Protein AF-V5IA80-F1 (afdb_monomer)

Sequence (152 aa):
ASVLEADLSTFRAKILRILTDCAIRMPEKCTIYTTLVGLLNAKNFNFGGDFVEYMVKTFKESLKNCKWDAARYALRFLADLVNCHVISATSLLQLLDNMIDTANEDNVPQVRRDWYVFAILSTLPWVGRELYEKKEKALEHLLVQIEVFLNK

pLDDT: mean 96.25, std 3.8, range [75.25, 98.69]

Solvent-accessible surface area (backbone atoms only — not comparable to full-atom values): 8168 Å² total; per-residue (Å²): 96,70,68,61,57,70,42,42,86,81,40,42,73,60,51,47,52,50,56,49,48,43,39,47,77,39,57,94,48,39,70,63,53,32,47,47,48,24,54,39,22,78,74,35,56,69,56,38,53,54,43,51,52,51,44,53,50,52,26,54,52,20,55,77,68,69,34,59,67,48,23,43,31,35,50,36,46,57,37,37,20,33,82,36,71,71,40,55,61,68,62,52,50,56,52,48,51,56,38,51,53,61,37,63,52,81,98,60,63,64,72,61,26,53,47,38,52,49,45,53,60,69,25,38,91,70,28,40,67,63,36,41,79,76,39,40,73,62,50,52,52,53,49,51,56,50,51,58,57,75,76,107

Radius of gyration: 16.04 Å; Cα contacts (8 Å, |Δi|>4): 141; chains: 1; bounding box: 38×23×48 Å

Structure (mmCIF, N/CA/C/O backbone):
data_AF-V5IA80-F1
#
_entry.id   AF-V5IA80-F1
#
loop_
_atom_site.group_PDB
_atom_site.id
_atom_site.type_symbol
_atom_site.label_atom_id
_atom_site.label_alt_id
_atom_site.label_comp_id
_atom_site.label_asym_id
_atom_site.label_entity_id
_atom_site.label_seq_id
_atom_site.pdbx_PDB_ins_code
_atom_site.Cartn_x
_atom_site.Cartn_y
_atom_site.Cartn_z
_atom_site.occupancy
_atom_site.B_iso_or_equiv
_atom_site.auth_seq_id
_atom_site.auth_comp_id
_atom_site.auth_asym_id
_atom_site.auth_atom_id
_atom_site.pdbx_PDB_model_num
ATOM 1 N N . ALA A 1 1 ? 12.975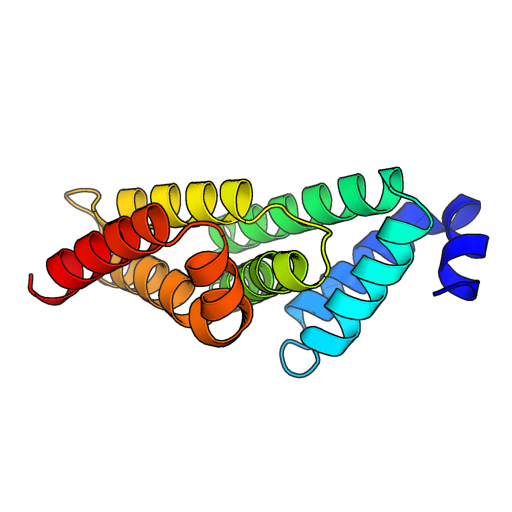 -7.990 -16.695 1.00 75.25 1 ALA A N 1
ATOM 2 C CA . ALA A 1 1 ? 13.273 -6.579 -16.364 1.00 75.25 1 ALA A CA 1
ATOM 3 C C . ALA A 1 1 ? 13.913 -5.830 -17.537 1.00 75.25 1 ALA A C 1
ATOM 5 O O . ALA A 1 1 ? 13.332 -4.845 -17.959 1.00 75.25 1 ALA A O 1
ATOM 6 N N . SER A 1 2 ? 15.031 -6.299 -18.111 1.00 81.56 2 SER A N 1
ATOM 7 C CA . SER A 1 2 ? 15.792 -5.549 -19.136 1.00 81.56 2 SER A CA 1
ATOM 8 C C . SER A 1 2 ? 15.007 -5.170 -20.402 1.00 81.56 2 SER A C 1
ATOM 10 O O . SER A 1 2 ? 15.229 -4.101 -20.950 1.00 81.56 2 SER A O 1
ATOM 12 N N . VAL A 1 3 ? 14.054 -6.002 -20.842 1.00 88.06 3 VAL A N 1
ATOM 13 C CA . VAL A 1 3 ? 13.170 -5.660 -21.977 1.00 88.06 3 VAL A CA 1
ATOM 14 C C . VAL A 1 3 ? 12.289 -4.452 -21.642 1.00 88.06 3 VAL A C 1
ATOM 16 O O . VAL A 1 3 ? 12.258 -3.484 -22.387 1.00 88.06 3 VAL A O 1
ATOM 19 N N . LEU A 1 4 ? 11.634 -4.473 -20.475 1.00 83.00 4 LEU A N 1
ATOM 20 C CA . LEU A 1 4 ? 10.785 -3.362 -20.037 1.00 83.00 4 LEU A CA 1
ATOM 21 C C . LEU A 1 4 ? 11.590 -2.080 -19.823 1.00 83.00 4 LEU A C 1
ATOM 23 O O . LEU A 1 4 ? 11.093 -1.012 -20.143 1.00 83.00 4 LEU A O 1
ATOM 27 N N . GLU A 1 5 ? 12.817 -2.188 -19.307 1.00 85.06 5 GLU A N 1
ATOM 28 C CA . GLU A 1 5 ? 13.734 -1.058 -19.135 1.00 85.06 5 GLU A CA 1
ATOM 29 C C . GLU A 1 5 ? 14.047 -0.358 -20.465 1.00 85.06 5 GLU A C 1
ATOM 31 O O . GLU A 1 5 ? 13.941 0.865 -20.537 1.00 85.06 5 GLU A O 1
ATOM 36 N N . ALA A 1 6 ? 14.378 -1.117 -21.517 1.00 87.00 6 ALA A N 1
ATOM 37 C CA . ALA A 1 6 ? 14.641 -0.562 -22.847 1.00 87.00 6 ALA A CA 1
ATOM 38 C C . ALA A 1 6 ? 13.419 0.200 -23.400 1.00 87.00 6 ALA A C 1
ATOM 40 O O . ALA A 1 6 ? 13.551 1.284 -23.974 1.00 87.00 6 ALA A O 1
ATOM 41 N N . ASP A 1 7 ? 12.225 -0.326 -23.128 1.00 89.31 7 ASP A N 1
ATOM 42 C CA . ASP A 1 7 ? 10.949 0.240 -23.558 1.00 89.31 7 ASP A CA 1
ATOM 43 C C . ASP A 1 7 ? 10.458 1.413 -22.688 1.00 89.31 7 ASP A C 1
ATOM 45 O O . ASP A 1 7 ? 9.530 2.122 -23.091 1.00 89.31 7 ASP A O 1
ATOM 49 N N . LEU A 1 8 ? 11.064 1.677 -21.518 1.00 86.69 8 LEU A N 1
ATOM 50 C CA . LEU A 1 8 ? 10.633 2.761 -20.620 1.00 86.69 8 LEU A CA 1
ATOM 51 C C . LEU A 1 8 ? 10.700 4.136 -21.286 1.00 86.69 8 LEU A C 1
ATOM 53 O O . LEU A 1 8 ? 9.879 4.991 -20.972 1.00 86.69 8 LEU A O 1
ATOM 57 N N . SER A 1 9 ? 11.648 4.354 -22.198 1.00 84.38 9 SER A N 1
ATOM 58 C CA . SER A 1 9 ? 11.803 5.626 -22.918 1.00 84.38 9 SER A CA 1
ATOM 59 C C . SER A 1 9 ? 10.568 5.991 -23.751 1.00 84.38 9 SER A C 1
ATOM 61 O O . SER A 1 9 ? 10.231 7.164 -23.879 1.00 84.38 9 SER A O 1
ATOM 63 N N . THR A 1 10 ? 9.868 4.981 -24.277 1.00 90.56 10 THR A N 1
ATOM 64 C CA . THR A 1 10 ? 8.781 5.151 -25.253 1.00 90.56 10 THR A CA 1
ATOM 65 C C . THR A 1 10 ? 7.416 4.788 -24.665 1.00 90.56 10 THR A C 1
ATOM 67 O O . THR A 1 10 ? 6.409 5.424 -24.966 1.00 90.56 10 THR A O 1
ATOM 70 N N . PHE A 1 11 ? 7.360 3.786 -23.783 1.00 92.44 11 PHE A N 1
ATOM 71 C CA . PHE A 1 11 ? 6.114 3.185 -23.301 1.00 92.44 11 PHE A CA 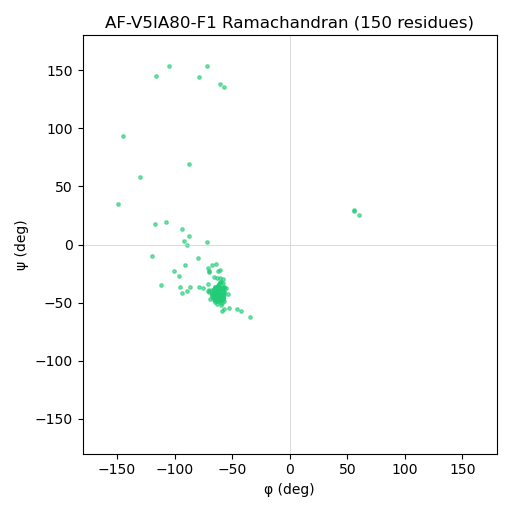1
ATOM 72 C C . PHE A 1 11 ? 5.884 3.345 -21.794 1.00 92.44 11 PHE A C 1
ATOM 74 O O . PHE A 1 11 ? 5.027 2.653 -21.238 1.00 92.44 11 PHE A O 1
ATOM 81 N N . ARG A 1 12 ? 6.585 4.278 -21.129 1.00 90.81 12 ARG A N 1
ATOM 82 C CA . ARG A 1 12 ? 6.535 4.499 -19.667 1.00 90.81 12 ARG A CA 1
ATOM 83 C C . ARG A 1 12 ? 5.125 4.432 -19.082 1.00 90.81 12 ARG A C 1
ATOM 85 O O . ARG A 1 12 ? 4.851 3.598 -18.226 1.00 90.81 12 ARG A O 1
ATOM 92 N N . ALA A 1 13 ? 4.212 5.266 -19.582 1.00 92.31 13 ALA A N 1
ATOM 93 C CA . ALA A 1 13 ? 2.846 5.363 -19.064 1.00 92.31 13 ALA A CA 1
ATOM 94 C C . ALA A 1 13 ? 2.055 4.054 -19.225 1.00 92.31 13 ALA A C 1
ATOM 96 O O . ALA A 1 13 ? 1.271 3.676 -18.355 1.00 92.31 13 ALA A O 1
ATOM 97 N N . LYS A 1 14 ? 2.277 3.332 -20.330 1.00 94.62 14 LYS A N 1
ATOM 98 C CA . LYS A 1 14 ? 1.629 2.043 -20.586 1.00 94.62 14 LYS A CA 1
ATOM 99 C C . LYS A 1 14 ? 2.170 0.965 -19.649 1.00 94.62 14 LYS A C 1
ATOM 101 O O . LYS A 1 14 ? 1.377 0.187 -19.128 1.00 94.62 14 LYS A O 1
ATOM 106 N N . ILE A 1 15 ? 3.481 0.947 -19.407 1.00 94.56 15 ILE A N 1
ATOM 107 C CA . ILE A 1 15 ? 4.131 0.010 -18.481 1.00 94.56 15 ILE A CA 1
ATOM 108 C C . ILE A 1 15 ? 3.657 0.261 -17.045 1.00 94.56 15 ILE A C 1
ATOM 110 O O . ILE A 1 15 ? 3.248 -0.692 -16.386 1.00 94.56 15 ILE A O 1
ATOM 114 N N . LEU A 1 16 ? 3.629 1.524 -16.598 1.00 94.50 16 LEU A N 1
ATOM 115 C CA . LEU A 1 16 ? 3.082 1.913 -15.290 1.00 94.50 16 LEU A CA 1
ATOM 116 C C . LEU A 1 16 ? 1.659 1.374 -15.115 1.00 94.50 16 LEU A C 1
ATOM 118 O O . LEU A 1 16 ? 1.398 0.609 -14.190 1.00 94.50 16 LEU A O 1
ATOM 122 N N . ARG A 1 17 ? 0.768 1.685 -16.065 1.00 94.94 17 ARG A N 1
ATOM 123 C CA . ARG A 1 17 ? -0.627 1.234 -16.023 1.00 94.94 17 ARG A CA 1
ATOM 124 C C . ARG A 1 17 ? -0.750 -0.289 -15.968 1.00 94.94 17 ARG A C 1
ATOM 126 O O . ARG A 1 17 ? -1.517 -0.792 -15.159 1.00 94.94 17 ARG A O 1
ATOM 133 N N . ILE A 1 18 ? -0.011 -1.018 -16.809 1.00 96.38 18 ILE A N 1
ATOM 134 C CA . ILE A 1 18 ? -0.084 -2.487 -16.865 1.00 96.38 18 ILE A CA 1
ATOM 135 C C . ILE A 1 18 ? 0.387 -3.109 -15.550 1.00 96.38 18 ILE A C 1
ATOM 137 O O . ILE A 1 18 ? -0.288 -3.990 -15.027 1.00 96.38 18 ILE A O 1
ATOM 141 N N . LEU A 1 19 ? 1.518 -2.660 -15.001 1.00 96.25 19 LEU A N 1
ATOM 142 C CA . LEU A 1 19 ? 2.033 -3.205 -13.744 1.00 96.25 19 LEU A CA 1
ATOM 143 C C . LEU A 1 19 ? 1.093 -2.905 -12.572 1.00 96.25 19 LEU A C 1
ATOM 145 O O . LEU A 1 19 ? 0.890 -3.765 -11.716 1.00 96.25 19 LEU A O 1
ATOM 149 N N . THR A 1 20 ? 0.466 -1.729 -12.559 1.00 95.50 20 THR A N 1
ATOM 150 C CA . THR A 1 20 ? -0.570 -1.413 -11.573 1.00 95.50 20 THR A CA 1
ATOM 151 C C . THR A 1 20 ? -1.824 -2.262 -11.770 1.00 95.50 20 THR A C 1
ATOM 153 O O . THR A 1 20 ? -2.333 -2.812 -10.800 1.00 95.50 20 THR A O 1
ATOM 156 N N . ASP A 1 21 ? -2.290 -2.467 -13.004 1.00 96.06 21 ASP A N 1
ATOM 157 C CA . ASP A 1 21 ? -3.395 -3.389 -13.292 1.00 96.06 21 ASP A CA 1
ATOM 158 C C . ASP A 1 21 ? -3.073 -4.815 -12.800 1.00 96.06 21 ASP A C 1
ATOM 160 O O . ASP A 1 21 ? -3.935 -5.464 -12.208 1.00 96.06 21 ASP A O 1
ATOM 164 N N . CYS A 1 22 ? -1.837 -5.294 -12.980 1.00 96.56 22 CYS A N 1
ATOM 165 C CA . CYS A 1 22 ? -1.386 -6.590 -12.468 1.00 96.56 22 CYS A CA 1
ATOM 166 C C . CYS A 1 22 ? -1.450 -6.668 -10.936 1.00 96.56 22 CYS A C 1
ATOM 168 O O . CYS A 1 22 ? -1.953 -7.658 -10.407 1.00 96.56 22 CYS A O 1
ATOM 170 N N . ALA A 1 23 ? -1.006 -5.624 -10.231 1.00 95.00 23 ALA A N 1
ATOM 171 C CA . ALA A 1 23 ? -1.064 -5.561 -8.769 1.00 95.00 23 ALA A CA 1
ATOM 172 C C . ALA A 1 23 ? -2.493 -5.710 -8.221 1.00 95.00 23 ALA A C 1
ATOM 174 O O . ALA A 1 23 ? -2.701 -6.341 -7.186 1.00 95.00 23 ALA A O 1
ATOM 175 N N . ILE A 1 24 ? -3.477 -5.139 -8.922 1.00 96.56 24 ILE A N 1
ATOM 176 C CA . ILE A 1 24 ? -4.876 -5.119 -8.479 1.00 96.56 24 ILE A CA 1
ATOM 177 C C . ILE A 1 24 ? -5.655 -6.348 -8.953 1.00 96.56 24 ILE A C 1
ATOM 179 O O . ILE A 1 24 ? -6.489 -6.868 -8.216 1.00 96.56 24 ILE A O 1
ATOM 183 N N . ARG A 1 25 ? -5.426 -6.806 -10.188 1.00 96.69 25 ARG A N 1
ATOM 184 C CA . ARG A 1 25 ? -6.224 -7.873 -10.817 1.00 96.69 25 ARG A CA 1
ATOM 185 C C . ARG A 1 25 ? -5.671 -9.276 -10.587 1.00 96.69 25 ARG A C 1
ATOM 187 O O . ARG A 1 25 ? -6.407 -10.229 -10.814 1.00 96.69 25 ARG A O 1
ATOM 194 N N . MET A 1 26 ? -4.404 -9.404 -10.189 1.00 96.94 26 MET A N 1
ATOM 195 C CA . MET A 1 26 ? -3.734 -10.690 -9.949 1.00 96.94 26 MET A CA 1
ATOM 196 C C . MET A 1 26 ? -3.031 -10.711 -8.579 1.00 96.94 26 MET A C 1
ATOM 198 O O . MET A 1 26 ? -1.808 -10.891 -8.508 1.00 96.94 26 MET A O 1
ATOM 202 N N . PRO A 1 27 ? -3.763 -10.497 -7.467 1.00 94.56 27 PRO A N 1
ATOM 203 C CA . PRO A 1 27 ? -3.176 -10.444 -6.127 1.00 94.56 27 PRO A CA 1
ATOM 204 C C . PRO A 1 27 ? -2.502 -11.760 -5.702 1.00 94.56 27 PRO A C 1
ATOM 206 O O . PRO A 1 27 ? -1.615 -11.745 -4.850 1.00 94.56 27 PRO A O 1
ATOM 209 N N . GLU A 1 28 ? -2.872 -12.893 -6.298 1.00 95.44 28 GLU A N 1
ATOM 210 C CA . GLU A 1 28 ? -2.235 -14.200 -6.101 1.00 95.44 28 GLU A CA 1
ATOM 211 C C . GLU A 1 28 ? -0.803 -14.269 -6.655 1.00 95.44 28 GLU A C 1
ATOM 213 O O . GLU A 1 28 ? -0.021 -15.126 -6.254 1.00 95.44 28 GLU A O 1
ATOM 218 N N . LYS A 1 29 ? -0.434 -13.334 -7.538 1.00 96.88 29 LYS A N 1
ATOM 219 C CA . LYS A 1 29 ? 0.912 -13.190 -8.112 1.00 96.88 29 LYS A CA 1
ATOM 220 C C . LYS A 1 29 ? 1.667 -11.982 -7.553 1.00 96.88 29 LYS A C 1
ATOM 222 O O . LYS A 1 29 ? 2.620 -11.525 -8.181 1.00 96.88 29 LYS A O 1
ATOM 227 N N . CYS A 1 30 ? 1.253 -11.459 -6.394 1.00 95.69 30 CYS A N 1
ATOM 228 C CA . CYS A 1 30 ? 1.797 -10.233 -5.796 1.00 95.69 30 CYS A CA 1
ATOM 229 C C . CYS A 1 30 ? 3.333 -10.189 -5.818 1.00 95.69 30 CYS A C 1
ATOM 231 O O . CYS A 1 30 ? 3.903 -9.286 -6.426 1.00 95.6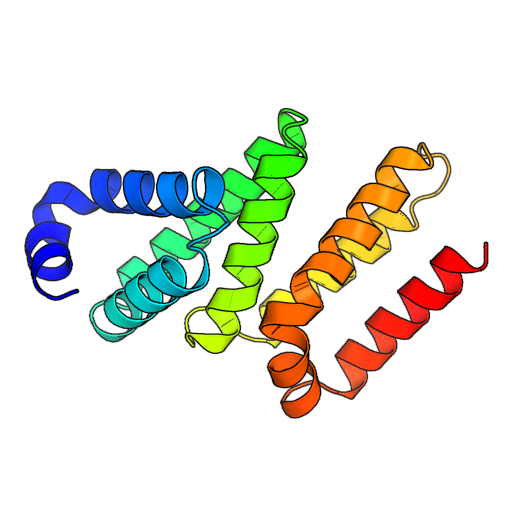9 30 CYS A O 1
ATOM 233 N N . THR A 1 31 ? 3.989 -11.207 -5.255 1.00 97.62 31 THR A N 1
ATOM 234 C CA . THR A 1 31 ? 5.452 -11.250 -5.095 1.00 97.62 31 THR A CA 1
ATOM 235 C C . THR A 1 31 ? 6.212 -11.305 -6.423 1.00 97.62 31 THR A C 1
ATOM 237 O O . THR A 1 31 ? 7.333 -10.809 -6.524 1.00 97.62 31 THR A O 1
ATOM 240 N N . ILE A 1 32 ? 5.604 -11.860 -7.479 1.00 98.19 32 ILE A N 1
ATOM 241 C CA . ILE A 1 32 ? 6.189 -11.875 -8.830 1.00 98.19 32 ILE A CA 1
ATOM 242 C C . ILE A 1 32 ? 6.297 -10.441 -9.354 1.00 98.19 32 ILE A C 1
ATOM 244 O O . ILE A 1 32 ? 7.329 -10.028 -9.889 1.00 98.19 32 ILE A O 1
ATOM 248 N N . TYR A 1 33 ? 5.219 -9.675 -9.200 1.00 98.06 33 TYR A N 1
ATOM 249 C CA . TYR A 1 33 ? 5.127 -8.325 -9.733 1.00 98.06 33 TYR A CA 1
ATOM 250 C C . TYR A 1 33 ? 5.870 -7.299 -8.873 1.00 98.06 33 TYR A C 1
ATOM 252 O O . TYR A 1 33 ? 6.507 -6.411 -9.439 1.00 98.06 33 TYR A O 1
ATOM 260 N N . THR A 1 34 ? 5.871 -7.424 -7.545 1.00 98.25 34 THR A N 1
ATOM 261 C CA . THR A 1 34 ? 6.689 -6.566 -6.668 1.00 98.25 34 THR A CA 1
ATOM 262 C C . THR A 1 34 ? 8.178 -6.785 -6.913 1.00 98.25 34 THR A C 1
ATOM 264 O O . THR A 1 34 ? 8.905 -5.807 -7.073 1.00 98.25 34 THR A O 1
ATOM 267 N N . THR A 1 35 ? 8.624 -8.035 -7.088 1.00 98.31 35 THR A N 1
ATOM 268 C CA . THR A 1 35 ? 10.014 -8.345 -7.471 1.00 98.31 35 THR A CA 1
ATOM 269 C C . THR A 1 35 ? 10.373 -7.707 -8.813 1.00 98.31 35 THR A C 1
ATOM 271 O O . THR A 1 35 ? 11.436 -7.102 -8.955 1.00 98.31 35 THR A O 1
ATOM 274 N N . LEU A 1 36 ? 9.485 -7.789 -9.812 1.00 97.69 36 LEU A N 1
ATOM 275 C CA . LEU A 1 36 ? 9.705 -7.143 -11.108 1.00 97.69 36 LEU A CA 1
ATOM 276 C C . LEU A 1 36 ? 9.848 -5.620 -10.972 1.00 97.69 36 LEU A C 1
ATOM 278 O O . LEU A 1 36 ? 10.745 -5.042 -11.588 1.00 97.69 36 LEU A O 1
ATOM 282 N N . VAL A 1 37 ? 8.999 -4.982 -10.163 1.00 97.81 37 VAL A N 1
ATOM 283 C CA . VAL A 1 37 ? 9.093 -3.546 -9.862 1.00 97.81 37 VAL A CA 1
ATOM 284 C C . VAL A 1 37 ? 10.392 -3.230 -9.116 1.00 97.81 37 VAL A C 1
ATOM 286 O O . VAL A 1 37 ? 11.052 -2.262 -9.475 1.00 97.81 37 VAL A O 1
ATOM 289 N N . GLY A 1 38 ? 10.819 -4.063 -8.164 1.00 98.06 38 GLY A N 1
ATOM 290 C CA . GLY A 1 38 ? 12.106 -3.933 -7.471 1.00 98.06 38 GLY A CA 1
ATOM 291 C C . GLY A 1 38 ? 13.299 -3.951 -8.424 1.00 98.06 38 GLY A C 1
ATOM 292 O O . GLY A 1 38 ? 14.154 -3.067 -8.378 1.00 98.06 38 GLY A O 1
ATOM 293 N N . LEU A 1 39 ? 13.316 -4.895 -9.369 1.00 97.62 39 LEU A N 1
ATOM 294 C CA . LEU A 1 39 ? 14.348 -4.965 -10.407 1.00 97.62 39 LEU A CA 1
ATOM 295 C C . LEU A 1 39 ? 14.325 -3.745 -11.340 1.00 97.62 39 LEU A C 1
ATOM 297 O O . LEU A 1 39 ? 15.383 -3.286 -11.770 1.00 97.62 39 LEU A O 1
ATOM 301 N N . LEU A 1 40 ? 13.140 -3.223 -11.673 1.00 96.12 40 LEU A N 1
ATOM 302 C CA . LEU A 1 40 ? 13.007 -2.006 -12.479 1.00 96.12 40 LEU A CA 1
ATOM 303 C C . LEU A 1 40 ? 13.450 -0.760 -11.710 1.00 96.12 40 LEU A C 1
ATOM 305 O O . LEU A 1 40 ? 14.129 0.080 -12.287 1.00 96.12 40 LEU A O 1
ATOM 309 N N . ASN A 1 41 ? 13.133 -0.665 -10.419 1.00 96.56 41 ASN A N 1
ATOM 310 C CA . ASN A 1 41 ? 13.581 0.410 -9.539 1.00 96.56 41 ASN A CA 1
ATOM 311 C C . ASN A 1 41 ? 15.112 0.438 -9.418 1.00 96.56 41 ASN A C 1
ATOM 313 O O . ASN A 1 41 ? 15.720 1.493 -9.568 1.00 96.56 41 ASN A O 1
ATOM 317 N N . ALA A 1 42 ? 15.745 -0.727 -9.236 1.00 95.69 42 ALA A N 1
ATOM 318 C CA . ALA A 1 42 ? 17.204 -0.843 -9.169 1.00 95.69 42 ALA A CA 1
ATOM 319 C C . ALA A 1 42 ? 17.905 -0.379 -10.461 1.00 95.69 42 ALA A C 1
ATOM 321 O O . ALA A 1 42 ? 19.036 0.097 -10.421 1.00 95.69 42 ALA A O 1
ATOM 322 N N . LYS A 1 43 ? 17.229 -0.511 -11.608 1.00 94.00 43 LYS A N 1
ATOM 323 C CA . LYS A 1 43 ? 17.711 -0.068 -12.924 1.00 94.00 43 LYS A CA 1
ATOM 324 C C . LYS A 1 43 ? 17.385 1.397 -13.220 1.00 94.00 43 LYS A C 1
ATOM 326 O O . LYS A 1 43 ? 18.174 2.099 -13.843 1.00 94.00 43 LYS A O 1
ATOM 331 N N . ASN A 1 44 ? 16.220 1.864 -12.783 1.00 93.50 44 ASN A N 1
ATOM 332 C CA . ASN A 1 44 ? 15.724 3.211 -13.017 1.00 93.50 44 ASN A CA 1
ATOM 333 C C . ASN A 1 44 ? 14.932 3.696 -11.794 1.00 93.50 44 ASN A C 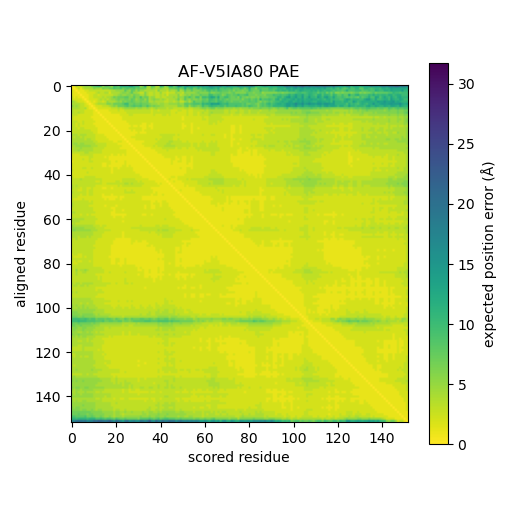1
ATOM 335 O O . ASN A 1 44 ? 13.725 3.478 -11.682 1.00 93.50 44 ASN A O 1
ATOM 339 N N . PHE A 1 45 ? 15.619 4.400 -10.896 1.00 94.00 45 PHE A N 1
ATOM 340 C CA . PHE A 1 45 ? 15.030 4.892 -9.649 1.00 94.00 45 PHE A CA 1
ATOM 341 C C . PHE A 1 45 ? 13.842 5.841 -9.886 1.00 94.00 45 PHE A C 1
ATOM 343 O O . PHE A 1 45 ? 12.826 5.759 -9.199 1.00 94.00 45 PHE A O 1
ATOM 350 N N . ASN A 1 46 ? 13.915 6.683 -10.925 1.00 94.69 46 ASN A N 1
ATOM 351 C CA . ASN A 1 46 ? 12.816 7.582 -11.292 1.00 94.69 46 ASN A CA 1
ATOM 352 C C . ASN A 1 46 ? 11.552 6.797 -11.665 1.00 94.69 46 ASN A C 1
ATOM 354 O O . ASN A 1 46 ? 10.445 7.222 -11.365 1.00 94.69 46 ASN A O 1
ATOM 358 N N . PHE A 1 47 ? 11.692 5.652 -12.343 1.00 94.75 47 PHE A N 1
ATOM 359 C CA . PHE A 1 47 ? 10.550 4.784 -12.635 1.00 94.75 47 PHE A CA 1
ATOM 360 C C . PHE A 1 47 ? 9.942 4.186 -11.364 1.00 94.75 47 PHE A C 1
ATOM 362 O O . PHE A 1 47 ? 8.719 4.130 -11.258 1.00 94.75 47 PHE A O 1
ATOM 369 N N . GLY A 1 48 ? 10.772 3.768 -10.404 1.00 96.00 48 GLY A N 1
ATOM 370 C CA . GLY A 1 48 ? 10.293 3.298 -9.104 1.00 96.00 48 GLY A CA 1
ATOM 371 C C . GLY A 1 48 ? 9.455 4.355 -8.384 1.00 96.00 48 GLY A C 1
ATOM 372 O O . GLY A 1 48 ? 8.352 4.050 -7.934 1.00 96.00 48 GLY A O 1
ATOM 373 N N . GLY A 1 49 ? 9.930 5.605 -8.363 1.00 96.44 49 GLY A N 1
ATOM 374 C CA . GLY A 1 49 ? 9.193 6.751 -7.820 1.00 96.44 49 GLY A CA 1
ATOM 375 C C . GLY A 1 49 ? 7.826 6.953 -8.482 1.00 96.44 49 GLY A C 1
ATOM 376 O O . GLY A 1 49 ? 6.803 6.912 -7.796 1.00 96.44 49 GLY A O 1
ATOM 377 N N . ASP A 1 50 ? 7.795 7.074 -9.813 1.00 96.25 50 ASP A N 1
ATOM 378 C CA . ASP A 1 50 ? 6.547 7.247 -10.574 1.00 96.25 50 ASP A CA 1
ATOM 379 C C . ASP A 1 50 ? 5.569 6.083 -10.358 1.00 96.25 50 ASP A C 1
ATOM 381 O O . ASP A 1 50 ? 4.352 6.273 -10.299 1.00 96.25 50 ASP A O 1
ATOM 385 N N . PHE A 1 51 ? 6.087 4.856 -10.246 1.00 97.62 51 PHE A N 1
ATOM 386 C CA . PHE A 1 51 ? 5.265 3.678 -9.998 1.00 97.62 51 PHE A CA 1
ATOM 387 C C . PHE A 1 51 ? 4.607 3.725 -8.621 1.00 97.62 51 PHE A C 1
ATOM 389 O O . PHE A 1 51 ? 3.405 3.471 -8.511 1.00 97.62 51 PHE A O 1
ATOM 396 N N . VAL A 1 52 ? 5.365 4.071 -7.577 1.00 98.06 52 VAL A N 1
ATOM 397 C CA . VAL A 1 52 ? 4.817 4.221 -6.223 1.00 98.06 52 VAL A CA 1
ATOM 398 C C . VAL A 1 52 ? 3.769 5.335 -6.194 1.00 98.06 52 VAL A C 1
ATOM 400 O O . VAL A 1 52 ? 2.687 5.126 -5.644 1.00 98.06 52 VAL A O 1
ATOM 403 N N . GLU A 1 53 ? 4.024 6.475 -6.840 1.00 97.56 53 GLU A N 1
ATOM 404 C CA . GLU A 1 53 ? 3.052 7.570 -6.939 1.00 97.56 53 GLU A CA 1
ATOM 405 C C . GLU A 1 53 ? 1.752 7.119 -7.626 1.00 97.56 53 GLU A C 1
ATOM 407 O O . GLU A 1 53 ? 0.650 7.335 -7.106 1.00 97.56 53 GLU A O 1
ATOM 412 N N . TYR A 1 54 ? 1.866 6.416 -8.756 1.00 97.19 54 TYR A N 1
ATOM 413 C CA . TYR A 1 54 ? 0.714 5.895 -9.489 1.00 97.19 54 TYR A CA 1
ATOM 414 C C . TYR A 1 54 ? -0.064 4.841 -8.681 1.00 97.19 54 TYR A C 1
ATOM 416 O O . TYR A 1 54 ? -1.301 4.832 -8.685 1.00 97.19 54 TYR A O 1
ATOM 424 N N . MET A 1 55 ? 0.634 3.980 -7.934 1.00 98.00 55 MET A N 1
ATOM 425 C CA . MET A 1 55 ? 0.017 2.985 -7.055 1.00 98.00 55 MET A CA 1
ATOM 426 C C . MET A 1 55 ? -0.739 3.642 -5.893 1.00 98.00 55 MET A C 1
ATOM 428 O O . MET A 1 55 ? -1.881 3.276 -5.617 1.00 98.00 55 MET A O 1
ATOM 432 N N . VAL A 1 56 ? -0.156 4.658 -5.247 1.00 97.94 56 VAL A N 1
ATOM 433 C CA . VAL A 1 56 ? -0.814 5.418 -4.170 1.00 97.94 56 VAL A CA 1
ATOM 434 C C . VAL A 1 56 ? -2.038 6.170 -4.695 1.00 97.94 56 VAL A C 1
ATOM 436 O O . VAL A 1 56 ? -3.082 6.187 -4.037 1.00 97.94 56 VAL A O 1
ATOM 439 N N . LYS A 1 57 ? -1.957 6.755 -5.895 1.00 97.88 57 LYS A N 1
ATOM 440 C CA . LYS A 1 57 ? -3.119 7.355 -6.563 1.00 97.88 57 LYS A CA 1
ATOM 441 C C . LYS A 1 57 ? -4.224 6.319 -6.787 1.00 97.88 57 LYS A C 1
ATOM 443 O O . LYS A 1 57 ? -5.370 6.568 -6.422 1.00 97.88 57 LYS A O 1
ATOM 448 N N . THR A 1 58 ? -3.870 5.140 -7.293 1.00 97.50 58 THR A N 1
ATOM 449 C CA . THR A 1 58 ? -4.809 4.029 -7.526 1.00 97.50 58 THR A CA 1
ATOM 450 C C . THR A 1 58 ? -5.454 3.535 -6.227 1.00 97.50 58 THR A C 1
ATOM 452 O O . THR A 1 58 ? -6.658 3.269 -6.191 1.00 97.50 58 THR A O 1
ATOM 455 N N . PHE A 1 59 ? -4.686 3.459 -5.138 1.00 98.44 59 PHE A N 1
ATOM 456 C CA . PHE A 1 59 ? -5.193 3.138 -3.804 1.00 98.44 59 PHE A CA 1
ATOM 457 C C . PHE A 1 59 ? -6.244 4.158 -3.341 1.00 98.44 59 PHE A C 1
ATOM 459 O O . PHE A 1 59 ? -7.371 3.781 -3.014 1.00 98.44 59 PHE A O 1
ATOM 466 N N . LYS A 1 60 ? -5.921 5.458 -3.402 1.00 98.19 60 LYS A N 1
ATOM 467 C CA . LYS A 1 60 ? -6.842 6.549 -3.035 1.00 98.19 60 LYS A CA 1
ATOM 468 C C . LYS A 1 60 ? -8.104 6.568 -3.903 1.00 98.19 60 LYS A C 1
ATOM 470 O O . LYS A 1 60 ? -9.207 6.736 -3.387 1.00 98.19 60 LYS A O 1
ATOM 475 N N . GLU A 1 61 ? -7.967 6.367 -5.211 1.00 98.31 61 GLU A N 1
ATOM 476 C CA . GLU A 1 61 ? -9.104 6.278 -6.135 1.00 98.31 61 GLU A CA 1
ATOM 477 C C . GLU A 1 61 ? -9.984 5.056 -5.852 1.00 98.31 61 GLU A C 1
ATOM 479 O O . GLU A 1 61 ? -11.208 5.141 -5.960 1.00 98.31 61 GLU A O 1
ATOM 484 N N . SER A 1 62 ? -9.391 3.927 -5.462 1.00 98.38 62 SER A N 1
ATOM 485 C CA . SER A 1 62 ? -10.142 2.725 -5.092 1.00 98.38 62 SER A CA 1
ATOM 486 C C . SER A 1 62 ? -10.972 2.955 -3.830 1.00 98.38 62 SER A C 1
ATOM 488 O O . SER A 1 62 ? -12.157 2.629 -3.832 1.00 98.38 62 SER A O 1
ATOM 490 N N . LEU A 1 63 ? -10.403 3.603 -2.807 1.00 97.81 63 LEU A N 1
ATOM 491 C CA . LEU A 1 63 ? -11.140 4.019 -1.607 1.00 97.81 63 LEU A CA 1
ATOM 492 C C . LEU A 1 63 ? -12.303 4.959 -1.951 1.00 97.81 63 LEU A C 1
ATOM 494 O O . LEU A 1 63 ? -13.442 4.702 -1.568 1.00 97.81 63 LEU A O 1
ATOM 498 N N . LYS A 1 64 ? -12.034 6.013 -2.735 1.00 98.12 64 LYS A N 1
ATOM 499 C CA . LYS A 1 64 ? -13.043 7.005 -3.145 1.00 98.12 64 LYS A CA 1
ATOM 500 C C . LYS A 1 64 ? -14.226 6.375 -3.885 1.00 98.12 64 LYS A C 1
ATOM 502 O O . LYS A 1 64 ? -15.354 6.826 -3.729 1.00 98.12 64 LYS A O 1
ATOM 507 N N . ASN A 1 65 ? -13.964 5.350 -4.691 1.00 98.25 65 ASN A N 1
ATOM 508 C CA . ASN A 1 65 ? -14.977 4.650 -5.481 1.00 98.25 65 ASN A CA 1
ATOM 509 C C . ASN A 1 65 ? -15.551 3.410 -4.774 1.00 98.25 65 ASN A C 1
ATOM 511 O O . ASN A 1 65 ? -16.173 2.579 -5.435 1.00 98.25 65 ASN A O 1
ATOM 515 N N . CYS A 1 66 ? -15.301 3.244 -3.470 1.00 97.56 66 CYS A N 1
ATOM 516 C CA . CYS A 1 66 ? -15.754 2.099 -2.675 1.00 97.56 66 CYS A CA 1
ATOM 517 C C . CYS A 1 66 ? -15.311 0.731 -3.236 1.00 97.56 66 CYS A C 1
ATOM 519 O O . CYS A 1 66 ? -15.971 -0.288 -3.036 1.00 97.56 66 CYS A O 1
ATOM 521 N N . LYS A 1 67 ? -14.174 0.684 -3.942 1.00 98.25 67 LYS A N 1
ATOM 522 C CA . LYS A 1 67 ? -13.543 -0.548 -4.439 1.00 98.25 67 LYS A CA 1
ATOM 523 C C . LYS A 1 67 ? -12.622 -1.120 -3.363 1.00 98.25 67 LYS A C 1
ATOM 525 O O . LYS A 1 67 ? -11.397 -1.095 -3.488 1.00 98.25 67 LYS A O 1
ATOM 530 N N . TRP A 1 68 ? -13.229 -1.618 -2.293 1.00 97.75 68 TRP A N 1
ATOM 531 C CA . TRP A 1 68 ? -12.550 -2.047 -1.068 1.00 97.75 68 TRP A CA 1
ATOM 532 C C . TRP A 1 68 ? -11.521 -3.166 -1.290 1.00 97.75 68 TRP A C 1
ATOM 534 O O . TRP A 1 68 ? -10.420 -3.107 -0.745 1.00 97.75 68 TRP A O 1
ATOM 544 N N . ASP A 1 69 ? -11.820 -4.150 -2.142 1.00 97.56 69 ASP A N 1
ATOM 545 C CA . ASP A 1 69 ? -10.860 -5.214 -2.468 1.00 97.56 69 ASP A CA 1
ATOM 546 C C . ASP A 1 69 ? -9.657 -4.693 -3.250 1.00 97.56 69 ASP A C 1
ATOM 548 O O . ASP A 1 69 ? -8.517 -4.986 -2.895 1.00 97.56 69 ASP A O 1
ATOM 552 N N . ALA A 1 70 ? -9.896 -3.851 -4.258 1.00 98.06 70 ALA A N 1
ATOM 553 C CA . ALA A 1 70 ? -8.825 -3.235 -5.031 1.00 98.06 70 ALA A CA 1
ATOM 554 C C . ALA A 1 70 ? -7.915 -2.374 -4.142 1.00 98.06 70 ALA A C 1
ATOM 556 O O . ALA A 1 70 ? -6.694 -2.472 -4.236 1.00 98.06 70 ALA A O 1
ATOM 557 N N . ALA A 1 71 ? -8.494 -1.584 -3.232 1.00 98.56 71 ALA A N 1
ATOM 558 C CA . ALA A 1 71 ? -7.727 -0.796 -2.272 1.00 98.56 71 ALA A CA 1
ATOM 559 C C . ALA A 1 71 ? -6.855 -1.690 -1.371 1.00 98.56 71 ALA A C 1
ATOM 561 O O . ALA A 1 71 ? -5.674 -1.410 -1.172 1.00 98.56 71 ALA A O 1
ATOM 562 N N . ARG A 1 72 ? -7.399 -2.807 -0.879 1.00 98.44 72 ARG A N 1
ATOM 563 C CA . ARG A 1 72 ? -6.655 -3.760 -0.046 1.00 98.44 72 ARG A CA 1
ATOM 564 C C . ARG A 1 72 ? -5.527 -4.457 -0.815 1.00 98.44 72 ARG A C 1
ATOM 566 O O . ARG A 1 72 ? -4.444 -4.641 -0.265 1.00 98.44 72 ARG A O 1
ATOM 573 N N . TYR A 1 73 ? -5.738 -4.812 -2.083 1.00 98.50 73 TYR A N 1
ATOM 574 C CA . TYR A 1 73 ? -4.681 -5.380 -2.928 1.00 98.50 73 TYR A CA 1
ATOM 575 C C . TYR A 1 73 ? -3.586 -4.360 -3.245 1.00 98.50 73 TYR A C 1
ATOM 577 O O . TYR A 1 73 ? -2.408 -4.705 -3.172 1.00 98.50 73 TYR A O 1
ATOM 585 N N . ALA A 1 74 ? -3.950 -3.098 -3.497 1.00 98.50 74 ALA A N 1
ATOM 586 C CA . ALA A 1 74 ? -2.983 -2.013 -3.652 1.00 98.50 74 ALA A CA 1
ATOM 587 C C . ALA A 1 74 ? -2.124 -1.849 -2.388 1.00 98.50 74 ALA A C 1
ATOM 589 O O . ALA A 1 74 ? -0.901 -1.777 -2.477 1.00 98.50 74 ALA A O 1
ATOM 590 N N . LEU A 1 75 ? -2.754 -1.850 -1.207 1.00 98.69 75 LEU A N 1
ATOM 591 C CA . LEU A 1 75 ? -2.056 -1.738 0.073 1.00 98.69 75 LEU A CA 1
ATOM 592 C C . LEU A 1 75 ? -1.107 -2.920 0.320 1.00 98.69 75 LEU A C 1
ATOM 594 O O . LEU A 1 75 ? 0.041 -2.705 0.697 1.00 98.69 75 LEU A O 1
ATOM 598 N N . ARG A 1 76 ? -1.546 -4.157 0.051 1.00 98.62 76 ARG A N 1
ATOM 599 C CA . ARG A 1 76 ? -0.680 -5.347 0.113 1.00 98.62 76 ARG A CA 1
ATOM 600 C C . ARG A 1 76 ? 0.527 -5.214 -0.813 1.00 98.62 76 ARG A C 1
ATOM 602 O O . ARG A 1 76 ? 1.637 -5.545 -0.411 1.00 98.62 76 ARG A O 1
ATOM 609 N N . PHE A 1 77 ? 0.314 -4.726 -2.032 1.00 98.62 77 PHE A N 1
ATOM 610 C CA . PHE A 1 77 ? 1.395 -4.523 -2.991 1.00 98.62 77 PHE A CA 1
ATOM 611 C C . PHE A 1 77 ? 2.401 -3.484 -2.486 1.00 98.62 77 PHE A C 1
ATOM 613 O O . PHE A 1 77 ? 3.602 -3.729 -2.518 1.00 98.62 77 PHE A O 1
ATOM 620 N N . LEU A 1 78 ? 1.921 -2.348 -1.964 1.00 98.69 78 LEU A N 1
ATOM 621 C CA . LEU A 1 78 ? 2.765 -1.325 -1.336 1.00 98.69 78 LEU A CA 1
ATOM 622 C C . LEU A 1 78 ? 3.547 -1.886 -0.139 1.00 98.69 78 LEU A C 1
ATOM 624 O O . LEU A 1 78 ? 4.712 -1.541 0.042 1.00 98.69 78 LEU A O 1
ATOM 628 N N . ALA A 1 79 ? 2.934 -2.768 0.649 1.00 98.69 79 ALA A N 1
ATOM 629 C CA . ALA A 1 79 ? 3.601 -3.411 1.770 1.00 98.69 79 ALA A CA 1
ATOM 630 C C . ALA A 1 79 ? 4.753 -4.318 1.316 1.00 98.69 79 ALA A C 1
ATOM 632 O O . ALA A 1 79 ? 5.878 -4.182 1.787 1.00 98.69 79 ALA A O 1
ATOM 633 N N . ASP A 1 80 ? 4.507 -5.196 0.345 1.00 98.69 80 ASP A N 1
ATOM 634 C CA . ASP A 1 80 ? 5.522 -6.130 -0.151 1.00 98.69 80 ASP A CA 1
ATOM 635 C C . ASP A 1 80 ? 6.641 -5.439 -0.967 1.00 98.69 80 ASP A C 1
ATOM 637 O O . ASP A 1 80 ? 7.769 -5.927 -1.048 1.00 98.69 80 ASP A O 1
ATOM 641 N N . LEU A 1 81 ? 6.398 -4.229 -1.489 1.00 98.69 81 LEU A N 1
ATOM 642 C CA . LEU A 1 81 ? 7.446 -3.381 -2.072 1.00 98.69 81 LEU A CA 1
ATOM 643 C C . LEU A 1 81 ? 8.519 -2.928 -1.065 1.00 98.69 81 LEU A C 1
ATOM 645 O O . LEU A 1 81 ? 9.603 -2.517 -1.494 1.00 98.69 81 LEU A O 1
ATOM 649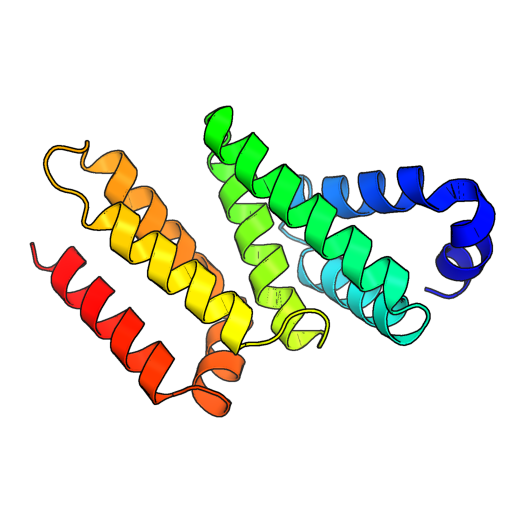 N N . VAL A 1 82 ? 8.263 -3.018 0.245 1.00 98.69 82 VAL A N 1
ATOM 650 C CA . VAL A 1 82 ? 9.296 -2.800 1.272 1.00 98.69 82 VAL A CA 1
ATOM 651 C C . VAL A 1 82 ? 10.347 -3.909 1.223 1.00 98.69 82 VAL A C 1
ATOM 653 O O . VAL A 1 82 ? 11.544 -3.611 1.210 1.00 98.69 82 VAL A O 1
ATOM 656 N N . ASN A 1 83 ? 9.915 -5.168 1.080 1.00 98.31 83 ASN A N 1
ATOM 657 C CA . ASN A 1 83 ? 10.807 -6.323 0.920 1.00 98.31 83 ASN A CA 1
ATOM 658 C C . ASN A 1 83 ? 11.641 -6.225 -0.367 1.00 98.31 83 ASN A C 1
ATOM 660 O O . ASN A 1 83 ? 12.760 -6.722 -0.436 1.00 98.31 83 ASN A O 1
ATOM 664 N N . CYS A 1 84 ? 11.106 -5.553 -1.391 1.00 98.06 84 CYS A N 1
ATOM 665 C CA . CYS A 1 84 ? 11.783 -5.322 -2.668 1.00 98.06 84 CYS A CA 1
ATOM 666 C C . CYS A 1 84 ? 12.652 -4.049 -2.686 1.00 98.06 84 CYS A C 1
ATOM 668 O O . CYS A 1 84 ? 13.127 -3.654 -3.752 1.00 98.06 84 CYS A O 1
ATOM 670 N N . HIS A 1 85 ? 12.833 -3.383 -1.538 1.00 97.31 85 HIS A N 1
ATOM 671 C CA . HIS A 1 85 ? 13.606 -2.144 -1.386 1.00 97.31 85 HIS A CA 1
ATOM 672 C C . HIS A 1 85 ? 13.148 -0.987 -2.293 1.00 97.31 85 HIS A C 1
ATOM 674 O O . HIS A 1 85 ? 13.947 -0.136 -2.686 1.00 97.31 85 HIS A O 1
ATOM 680 N N . VAL A 1 86 ? 11.855 -0.942 -2.626 1.00 98.19 86 VAL A N 1
ATOM 681 C CA . VAL A 1 86 ? 11.251 0.159 -3.395 1.00 98.19 86 VAL A CA 1
ATOM 682 C C . VAL A 1 86 ? 10.626 1.194 -2.462 1.00 98.19 86 VAL A C 1
ATOM 684 O O . VAL A 1 86 ? 10.709 2.390 -2.722 1.00 98.19 86 VAL A O 1
ATOM 687 N N . ILE A 1 87 ? 10.029 0.744 -1.355 1.00 98.31 87 ILE A N 1
ATOM 688 C CA . ILE A 1 87 ? 9.418 1.600 -0.331 1.00 98.31 87 ILE A CA 1
ATOM 689 C C . ILE A 1 87 ? 10.171 1.422 0.989 1.00 98.31 87 ILE A C 1
ATOM 691 O O . ILE A 1 87 ? 10.635 0.333 1.318 1.00 98.31 87 ILE A O 1
ATOM 695 N N . SER A 1 88 ? 10.306 2.496 1.769 1.00 98.25 88 SER A N 1
ATOM 696 C CA . SER A 1 88 ? 10.908 2.406 3.101 1.00 98.25 88 SER A CA 1
ATOM 697 C C . SER A 1 88 ? 9.914 1.853 4.132 1.00 98.25 88 SER A C 1
ATOM 699 O O . SER A 1 88 ? 8.735 2.210 4.119 1.00 98.25 88 SER A O 1
ATOM 701 N N . ALA A 1 89 ? 10.400 1.051 5.086 1.00 98.38 89 ALA A N 1
ATOM 702 C CA . ALA A 1 89 ? 9.589 0.560 6.206 1.00 98.38 89 ALA A CA 1
ATOM 703 C C . ALA A 1 89 ? 8.935 1.706 7.003 1.00 98.38 89 ALA A C 1
ATOM 705 O O . ALA A 1 89 ? 7.781 1.602 7.405 1.00 98.38 89 ALA A O 1
ATOM 706 N N . THR A 1 90 ? 9.649 2.826 7.175 1.00 98.38 90 THR A N 1
ATOM 707 C CA . THR A 1 90 ? 9.130 4.027 7.847 1.00 98.38 90 THR A CA 1
ATOM 708 C C . THR A 1 90 ? 7.907 4.591 7.125 1.00 98.38 90 THR A C 1
ATOM 710 O O . THR A 1 90 ? 6.899 4.865 7.765 1.00 98.38 90 THR A O 1
ATOM 713 N N . SER A 1 91 ? 7.977 4.746 5.799 1.00 98.25 91 SER A N 1
ATOM 714 C CA . SER A 1 91 ? 6.871 5.291 5.003 1.00 98.25 91 SER A CA 1
ATOM 715 C C . SER A 1 91 ? 5.639 4.390 5.046 1.00 98.25 91 SER A C 1
ATOM 717 O O . SER A 1 91 ? 4.520 4.893 5.110 1.00 98.25 91 SER A O 1
ATOM 719 N N . LEU A 1 92 ? 5.835 3.065 5.019 1.00 98.62 92 LEU A N 1
ATOM 720 C CA . LEU A 1 92 ? 4.723 2.130 5.147 1.00 98.62 92 LEU A CA 1
ATOM 721 C C . LEU A 1 92 ? 4.078 2.230 6.532 1.00 98.62 92 LEU A C 1
ATOM 723 O O . LEU A 1 92 ? 2.864 2.359 6.606 1.00 98.62 92 LEU A O 1
ATOM 727 N N . LEU A 1 93 ? 4.865 2.221 7.612 1.00 98.50 93 LEU A N 1
ATOM 728 C CA . LEU A 1 93 ? 4.328 2.339 8.972 1.00 98.50 93 LEU A CA 1
ATOM 729 C C . LEU A 1 93 ? 3.543 3.633 9.168 1.00 98.50 93 LEU A C 1
ATOM 731 O O . LEU A 1 93 ? 2.420 3.573 9.641 1.00 98.50 93 LEU A O 1
ATOM 735 N N . GLN A 1 94 ? 4.052 4.767 8.679 1.00 98.44 94 GLN A N 1
ATOM 736 C CA . GLN A 1 94 ? 3.309 6.031 8.706 1.00 98.44 94 GLN A CA 1
ATOM 737 C C . GLN A 1 94 ? 1.954 5.933 7.989 1.00 98.44 94 GLN A C 1
ATOM 739 O O . GLN A 1 94 ? 0.974 6.532 8.425 1.00 98.44 94 GLN A O 1
ATOM 744 N N . LEU A 1 95 ? 1.866 5.196 6.877 1.00 98.56 95 LEU A N 1
ATOM 745 C CA . LEU A 1 95 ? 0.586 4.950 6.213 1.00 98.56 95 LEU A CA 1
ATOM 746 C C . LEU A 1 95 ? -0.342 4.088 7.083 1.00 98.56 95 LEU A C 1
ATOM 748 O O . LEU A 1 95 ? -1.523 4.412 7.188 1.00 98.56 95 LEU A O 1
ATOM 752 N N . LEU A 1 96 ? 0.175 3.019 7.694 1.00 98.69 96 LEU A N 1
ATOM 753 C CA . LEU A 1 96 ? -0.608 2.133 8.562 1.00 98.69 96 LEU A CA 1
ATOM 754 C C . LEU A 1 96 ? -1.090 2.854 9.834 1.00 98.69 96 LEU A C 1
ATOM 756 O O . LEU A 1 96 ? -2.245 2.673 10.210 1.00 98.69 96 LEU A O 1
ATOM 760 N N . ASP A 1 97 ? -0.263 3.726 10.417 1.00 98.19 97 ASP A N 1
ATOM 761 C CA . ASP A 1 97 ? -0.608 4.588 11.555 1.00 98.19 97 ASP A CA 1
ATOM 762 C C . ASP A 1 97 ? -1.778 5.525 11.199 1.00 98.19 97 ASP A C 1
ATOM 764 O O . ASP A 1 97 ? -2.815 5.535 11.857 1.00 98.19 97 ASP A O 1
ATOM 768 N N . ASN A 1 98 ? -1.698 6.221 10.059 1.00 98.19 98 ASN A N 1
ATOM 769 C CA . ASN A 1 98 ? -2.807 7.062 9.588 1.00 98.19 98 ASN A CA 1
ATOM 770 C C . ASN A 1 98 ? -4.101 6.254 9.346 1.00 98.19 98 ASN A C 1
ATOM 772 O O . ASN A 1 98 ? -5.215 6.761 9.512 1.00 98.19 98 ASN A O 1
ATOM 776 N N . MET A 1 99 ? -3.976 4.995 8.916 1.00 98.25 99 MET A N 1
ATOM 777 C CA . MET A 1 99 ? -5.120 4.110 8.697 1.00 98.25 99 MET A CA 1
ATOM 778 C C . MET A 1 99 ? -5.771 3.660 10.012 1.00 98.25 99 MET A C 1
ATOM 780 O O . MET A 1 99 ? -7.001 3.619 10.071 1.00 98.25 99 MET A O 1
ATOM 784 N N . ILE A 1 100 ? -4.994 3.346 11.057 1.00 97.69 100 ILE A N 1
ATOM 785 C CA . ILE A 1 100 ? -5.554 2.998 12.374 1.00 97.69 100 ILE A CA 1
ATOM 786 C C . ILE A 1 100 ? -6.163 4.228 13.059 1.00 97.69 100 ILE A C 1
ATOM 788 O O . ILE A 1 100 ? -7.214 4.107 13.685 1.00 97.69 100 ILE A O 1
ATOM 792 N N . ASP A 1 101 ? -5.594 5.419 12.861 1.00 97.19 101 ASP A N 1
ATOM 793 C CA . ASP A 1 101 ? -6.195 6.673 13.328 1.00 97.19 101 ASP A CA 1
ATOM 794 C C . ASP A 1 101 ? -7.562 6.902 12.669 1.00 97.19 101 ASP A C 1
ATOM 796 O O . ASP A 1 101 ? -8.545 7.185 13.351 1.00 97.19 101 ASP A O 1
ATOM 800 N N . THR A 1 102 ? -7.666 6.651 11.357 1.00 96.12 102 THR A N 1
ATOM 801 C CA . THR A 1 102 ? -8.945 6.719 10.624 1.00 96.12 102 THR A CA 1
ATOM 802 C C . THR A 1 102 ? -9.963 5.692 11.142 1.00 96.12 102 THR A C 1
ATOM 804 O O . THR A 1 102 ? -11.165 5.957 11.175 1.00 96.12 102 THR A O 1
ATOM 807 N N . ALA A 1 103 ? -9.514 4.503 11.556 1.00 96.38 103 ALA A N 1
ATOM 808 C CA . ALA A 1 103 ? -10.385 3.490 12.156 1.00 96.38 103 ALA A CA 1
ATOM 809 C C . ALA A 1 103 ? -10.876 3.880 13.564 1.00 96.38 103 ALA A C 1
ATOM 811 O O . ALA A 1 103 ? -11.915 3.394 14.017 1.00 96.38 103 ALA A O 1
ATOM 812 N N . ASN A 1 104 ? -10.146 4.755 14.256 1.00 95.31 104 ASN A N 1
ATOM 813 C CA . ASN A 1 104 ? -10.479 5.250 15.588 1.00 95.31 104 ASN A CA 1
ATOM 814 C C . ASN A 1 104 ? -11.309 6.542 15.585 1.00 95.31 104 ASN A C 1
ATOM 816 O O . ASN A 1 104 ? -11.625 7.037 16.662 1.00 95.31 104 ASN A O 1
ATOM 820 N N . GLU A 1 105 ? -11.697 7.064 14.417 1.00 96.25 105 GLU A N 1
ATOM 821 C CA . GLU A 1 105 ? -12.610 8.207 14.325 1.00 96.25 105 GLU A CA 1
ATOM 822 C C . GLU A 1 105 ? -13.944 7.927 15.039 1.00 96.25 105 GLU A C 1
ATOM 824 O O . GLU A 1 105 ? -14.555 6.866 14.877 1.00 96.25 105 GLU A O 1
ATOM 829 N N . ASP A 1 106 ? -14.421 8.907 15.805 1.00 93.69 106 ASP A N 1
ATOM 830 C CA . ASP A 1 106 ? -15.720 8.836 16.469 1.00 93.69 106 ASP A CA 1
ATOM 831 C C . ASP A 1 106 ? -16.873 8.980 15.465 1.00 93.69 106 ASP A C 1
ATOM 833 O O . ASP A 1 106 ? -16.764 9.651 14.438 1.00 93.69 106 ASP A O 1
ATOM 837 N N . ASN A 1 107 ? -18.034 8.410 15.801 1.00 94.88 107 ASN A N 1
ATOM 838 C CA . ASN A 1 107 ? -19.281 8.549 15.035 1.00 94.88 107 ASN A CA 1
ATOM 839 C C . ASN A 1 107 ? -19.224 8.036 13.580 1.00 94.88 107 ASN A C 1
ATOM 841 O O . ASN A 1 107 ? -20.013 8.472 12.738 1.00 94.88 107 ASN A O 1
ATOM 845 N N . VAL A 1 108 ? -18.335 7.086 13.272 1.00 96.19 108 VAL A N 1
ATOM 846 C CA . VAL A 1 108 ? -18.286 6.415 11.962 1.00 96.19 108 VAL A CA 1
ATOM 847 C C . VAL A 1 108 ? -18.853 4.986 12.027 1.00 96.19 108 VAL A C 1
ATOM 849 O O . VAL A 1 108 ? -18.811 4.350 13.081 1.00 96.19 108 VAL A O 1
ATOM 852 N N . PRO A 1 109 ? -19.371 4.430 10.913 1.00 96.88 109 PRO A N 1
ATOM 853 C CA . PRO A 1 109 ? -19.889 3.061 10.896 1.00 96.88 109 PRO A CA 1
ATOM 854 C C . PRO A 1 109 ? -18.819 2.017 11.244 1.00 96.88 109 PRO A C 1
ATOM 856 O O . PRO A 1 109 ? -17.716 2.069 10.700 1.00 96.88 109 PRO A O 1
ATOM 859 N N . GLN A 1 110 ? -19.168 1.009 12.051 1.00 95.38 110 GLN A N 1
ATOM 860 C CA . GLN A 1 110 ? -18.243 -0.058 12.465 1.00 95.38 110 GLN A CA 1
ATOM 861 C C . GLN A 1 110 ? -17.570 -0.755 11.273 1.00 95.38 110 GLN A C 1
ATOM 863 O O . GLN A 1 110 ? -16.354 -0.903 11.248 1.00 95.38 110 GLN A O 1
ATOM 868 N N . VAL A 1 111 ? -18.334 -1.048 10.217 1.00 96.62 111 VAL A N 1
ATOM 869 C CA . VAL A 1 111 ? -17.825 -1.691 8.992 1.00 96.62 111 VAL A CA 1
ATOM 870 C C . VAL A 1 111 ? -16.698 -0.912 8.300 1.00 96.62 111 VAL A C 1
ATOM 872 O O . VAL A 1 111 ? -15.838 -1.516 7.663 1.00 96.62 111 VAL A O 1
ATOM 875 N N . ARG A 1 112 ? -16.669 0.426 8.421 1.00 96.56 112 ARG A N 1
ATOM 876 C CA . ARG A 1 112 ? -15.559 1.251 7.913 1.00 96.56 112 ARG A CA 1
ATOM 877 C C . ARG A 1 112 ? -14.308 1.002 8.746 1.00 96.56 112 ARG A C 1
ATOM 879 O O . ARG A 1 112 ? -13.235 0.803 8.185 1.00 96.56 112 ARG A O 1
ATOM 886 N N . ARG A 1 113 ? -14.461 1.021 10.068 1.00 97.56 113 ARG A N 1
ATOM 887 C CA . ARG A 1 113 ? -13.372 0.845 11.033 1.00 97.56 113 ARG A CA 1
ATOM 888 C C . ARG A 1 113 ? -12.740 -0.539 10.882 1.00 97.56 113 ARG A C 1
ATOM 890 O O . ARG A 1 113 ? -11.531 -0.645 10.6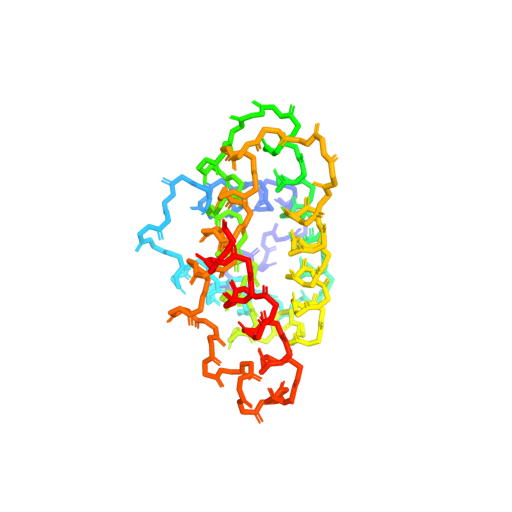90 1.00 97.56 113 ARG A O 1
ATOM 897 N N . ASP A 1 114 ? -13.584 -1.568 10.834 1.00 97.56 114 ASP A N 1
ATOM 898 C CA . ASP A 1 114 ? -13.184 -2.963 10.641 1.00 97.56 114 ASP A CA 1
ATOM 899 C C . ASP A 1 114 ? -12.387 -3.148 9.350 1.00 97.56 114 ASP A C 1
ATOM 901 O O . ASP A 1 114 ? -11.382 -3.856 9.338 1.00 97.56 114 ASP A O 1
ATOM 905 N N . TRP A 1 115 ? -12.797 -2.488 8.260 1.00 98.19 115 TRP A N 1
ATOM 906 C CA . TRP A 1 115 ? -12.088 -2.596 6.989 1.00 98.19 115 TRP A CA 1
ATOM 907 C C . TRP A 1 115 ? -10.654 -2.061 7.074 1.00 98.19 115 TRP A C 1
ATOM 909 O O . TRP A 1 115 ? -9.745 -2.716 6.566 1.00 98.19 115 TRP A O 1
ATOM 919 N N . TYR A 1 116 ? -10.427 -0.914 7.727 1.00 98.44 116 TYR A N 1
ATOM 920 C CA . TYR A 1 116 ? -9.079 -0.355 7.896 1.00 98.44 116 TYR A CA 1
ATOM 921 C C . TYR A 1 116 ? -8.188 -1.281 8.730 1.00 98.44 116 TYR A C 1
ATOM 923 O O . TYR A 1 116 ? -7.074 -1.596 8.308 1.00 98.44 116 TYR A O 1
ATOM 931 N N . VAL A 1 117 ? -8.697 -1.780 9.859 1.00 98.19 117 VAL A N 1
ATOM 932 C CA . VAL A 1 117 ? -7.961 -2.711 10.730 1.00 98.19 117 VAL A CA 1
ATOM 933 C C . VAL A 1 117 ? -7.659 -4.020 10.006 1.00 98.19 117 VAL A C 1
ATOM 935 O O . VAL A 1 117 ? -6.515 -4.479 9.994 1.00 98.19 117 VAL A O 1
ATOM 938 N N . PHE A 1 118 ? -8.650 -4.590 9.318 1.00 98.38 118 PHE A N 1
ATOM 939 C CA . PHE A 1 118 ? -8.460 -5.785 8.502 1.00 98.38 118 PHE A CA 1
ATOM 940 C C . PHE A 1 118 ? -7.438 -5.556 7.386 1.00 98.38 118 PHE A C 1
ATOM 942 O O . PHE A 1 118 ? -6.577 -6.406 7.163 1.00 98.38 118 PHE A O 1
ATOM 949 N N . ALA A 1 119 ? -7.493 -4.416 6.692 1.00 98.56 119 ALA A N 1
ATOM 950 C CA . ALA A 1 119 ? -6.552 -4.088 5.630 1.00 98.56 119 ALA A CA 1
ATOM 951 C C . ALA A 1 119 ? -5.110 -4.039 6.160 1.00 98.56 119 ALA A C 1
ATOM 953 O O . ALA A 1 119 ? -4.252 -4.689 5.560 1.00 98.56 119 ALA A O 1
ATOM 954 N N . ILE A 1 120 ? -4.867 -3.376 7.301 1.00 98.56 120 ILE A N 1
ATOM 955 C CA . ILE A 1 120 ? -3.555 -3.319 7.969 1.00 98.56 120 ILE A CA 1
ATOM 956 C C . ILE A 1 120 ? -3.068 -4.728 8.321 1.00 98.56 120 ILE A C 1
ATOM 958 O O . ILE A 1 120 ? -2.013 -5.150 7.841 1.00 98.56 120 ILE A O 1
ATOM 962 N N . LEU A 1 121 ? -3.857 -5.491 9.088 1.00 98.56 121 LEU A N 1
ATOM 963 C CA . LEU A 1 121 ? -3.507 -6.853 9.512 1.00 98.56 121 LEU A CA 1
ATOM 964 C C . LEU A 1 121 ? -3.238 -7.769 8.311 1.00 98.56 121 LEU A C 1
ATOM 966 O O . LEU A 1 121 ? -2.301 -8.566 8.322 1.00 98.56 121 LEU A O 1
ATOM 970 N N . SER A 1 122 ? -3.999 -7.599 7.228 1.00 98.31 122 SER A N 1
ATOM 971 C CA . SER A 1 122 ? -3.836 -8.353 5.984 1.00 98.31 122 SER A CA 1
ATOM 972 C C . SER A 1 122 ? -2.593 -7.989 5.168 1.00 98.31 122 SER A C 1
ATOM 974 O O . SER A 1 122 ? -2.420 -8.547 4.089 1.00 98.31 122 SER A O 1
ATOM 976 N N . THR A 1 12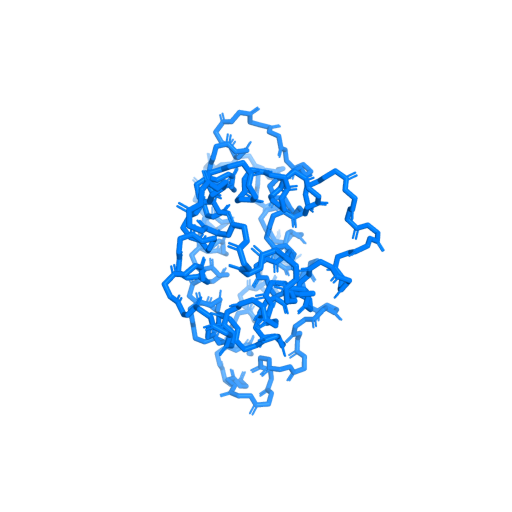3 ? -1.735 -7.076 5.628 1.00 98.44 123 THR A N 1
ATOM 977 C CA . THR A 1 123 ? -0.404 -6.850 5.038 1.00 98.44 123 THR A CA 1
ATOM 978 C C . THR A 1 123 ? 0.722 -7.515 5.820 1.00 98.44 123 THR A C 1
ATOM 980 O O . THR A 1 123 ? 1.767 -7.822 5.244 1.00 98.44 123 THR A O 1
ATOM 983 N N . LEU A 1 124 ? 0.513 -7.802 7.107 1.00 98.25 124 LEU A N 1
ATOM 984 C CA . LEU A 1 124 ? 1.559 -8.308 7.995 1.00 98.25 124 LEU A CA 1
ATOM 985 C C . LEU A 1 124 ? 2.147 -9.661 7.566 1.00 98.25 124 LEU A C 1
ATOM 987 O O . LEU A 1 124 ? 3.357 -9.819 7.701 1.00 98.25 124 LEU A O 1
ATOM 991 N N . PRO A 1 125 ? 1.391 -10.607 6.971 1.00 98.38 125 PRO A N 1
ATOM 992 C CA . PRO A 1 125 ? 1.996 -11.831 6.442 1.00 98.38 125 PRO A CA 1
ATOM 993 C C . PRO A 1 125 ? 3.046 -11.596 5.344 1.00 98.38 125 PRO A C 1
ATOM 995 O O . PRO A 1 125 ? 3.884 -12.461 5.118 1.00 98.38 125 PRO A O 1
ATOM 998 N N . TRP A 1 126 ? 3.009 -10.444 4.666 1.00 98.06 126 TRP A N 1
ATOM 999 C CA . TRP A 1 126 ? 3.955 -10.093 3.607 1.00 98.06 126 TRP A CA 1
ATOM 1000 C C . TRP A 1 126 ? 5.141 -9.294 4.143 1.00 98.06 126 TRP A C 1
ATOM 1002 O O . TRP A 1 126 ? 6.270 -9.555 3.751 1.00 98.06 126 TRP A O 1
ATOM 1012 N N . VAL A 1 127 ? 4.907 -8.334 5.041 1.00 98.56 127 VAL A N 1
ATOM 1013 C CA . VAL A 1 127 ? 5.928 -7.342 5.433 1.00 98.56 127 VAL A CA 1
ATOM 1014 C C . VAL A 1 127 ? 6.283 -7.359 6.924 1.00 98.56 127 VAL A C 1
ATOM 1016 O O . VAL A 1 127 ? 7.228 -6.702 7.348 1.00 98.56 127 VAL A O 1
ATOM 1019 N N . GLY A 1 128 ? 5.537 -8.092 7.751 1.00 98.19 128 GLY A N 1
ATOM 1020 C CA . GLY A 1 128 ? 5.601 -7.986 9.212 1.00 98.19 128 GLY A CA 1
ATOM 1021 C C . GLY A 1 128 ? 6.993 -8.246 9.783 1.00 98.19 128 GLY A C 1
ATOM 1022 O O . GLY A 1 128 ? 7.437 -7.508 10.655 1.00 98.19 128 GLY A O 1
ATOM 1023 N N . ARG A 1 129 ? 7.717 -9.230 9.236 1.00 98.25 129 ARG A N 1
ATOM 1024 C CA . ARG A 1 129 ? 9.102 -9.519 9.634 1.00 98.25 129 ARG A CA 1
ATOM 1025 C C . ARG A 1 129 ? 10.035 -8.337 9.369 1.00 98.25 129 ARG A C 1
ATOM 1027 O O . ARG A 1 129 ? 10.778 -7.942 10.256 1.00 98.25 129 ARG A O 1
ATOM 1034 N N . GLU A 1 130 ? 9.963 -7.760 8.175 1.00 98.12 130 GLU A N 1
ATOM 1035 C CA . GLU A 1 130 ? 10.798 -6.630 7.761 1.00 98.12 130 GLU A CA 1
ATOM 1036 C C . GLU A 1 130 ? 10.514 -5.379 8.611 1.00 98.12 130 GLU A C 1
ATOM 1038 O O . GLU A 1 130 ? 11.431 -4.650 8.996 1.00 98.12 130 GLU A O 1
ATOM 1043 N N . LEU A 1 131 ? 9.240 -5.145 8.953 1.00 98.38 131 LEU A N 1
ATOM 1044 C CA . LEU A 1 131 ? 8.847 -4.076 9.874 1.00 98.38 131 LEU A CA 1
ATOM 1045 C C . LEU A 1 131 ? 9.356 -4.330 11.291 1.00 98.38 131 LEU A C 1
ATOM 1047 O O . LEU A 1 131 ? 9.862 -3.402 11.914 1.00 98.38 131 LEU A O 1
ATOM 1051 N N . TYR A 1 132 ? 9.256 -5.562 11.786 1.00 98.12 132 TYR A N 1
ATOM 1052 C CA . TYR A 1 132 ? 9.743 -5.928 13.111 1.00 98.12 132 TYR A CA 1
ATOM 1053 C C . TYR A 1 132 ? 11.264 -5.745 13.207 1.00 98.12 132 TYR A C 1
ATOM 1055 O O . TYR A 1 132 ? 11.742 -5.005 14.061 1.00 98.12 132 TYR A O 1
ATOM 1063 N N . GLU A 1 133 ? 12.024 -6.298 12.258 1.00 97.81 133 GLU A N 1
ATOM 1064 C CA . GLU A 1 133 ? 13.491 -6.216 12.251 1.00 97.81 133 GLU A CA 1
ATOM 1065 C C . GLU A 1 133 ? 14.008 -4.769 12.145 1.00 97.81 133 GLU A C 1
ATOM 1067 O O . GLU A 1 133 ? 15.030 -4.428 12.740 1.00 97.81 133 GLU A O 1
ATOM 1072 N N . LYS A 1 134 ? 13.314 -3.888 11.407 1.00 96.75 134 LYS A N 1
ATOM 1073 C CA . LYS A 1 134 ? 13.769 -2.501 11.185 1.00 96.75 134 LYS A CA 1
ATOM 1074 C C . LYS A 1 134 ? 13.156 -1.470 12.127 1.00 96.75 134 LYS A C 1
ATOM 1076 O O . LYS A 1 134 ? 13.726 -0.385 12.288 1.00 96.75 134 LYS A O 1
ATOM 1081 N N . LYS A 1 135 ? 11.955 -1.732 12.642 1.00 97.69 135 LYS A N 1
ATOM 1082 C CA . LYS A 1 135 ? 11.066 -0.752 13.287 1.00 97.69 135 LYS A CA 1
ATOM 1083 C C . LYS A 1 135 ? 10.191 -1.380 14.383 1.00 97.69 135 LYS A C 1
ATOM 1085 O O . LYS A 1 135 ? 9.076 -0.912 14.590 1.00 97.69 135 LYS A O 1
ATOM 1090 N N . GLU A 1 136 ? 10.714 -2.368 15.113 1.00 97.88 136 GLU A N 1
ATOM 1091 C CA . GLU A 1 136 ? 10.050 -3.089 16.217 1.00 97.88 136 GLU A CA 1
ATOM 1092 C C . GLU A 1 136 ? 9.108 -2.212 17.054 1.00 97.88 136 GLU A C 1
ATOM 1094 O O . GLU A 1 136 ? 7.901 -2.411 17.008 1.00 97.88 136 GLU A O 1
ATOM 1099 N N . LYS A 1 137 ? 9.625 -1.170 17.718 1.00 98.00 137 LYS A N 1
ATOM 1100 C CA . LYS A 1 137 ? 8.822 -0.300 18.601 1.00 98.00 137 LYS A CA 1
ATOM 1101 C C . LYS A 1 137 ? 7.625 0.364 17.914 1.00 98.00 137 LYS A C 1
ATOM 1103 O O . LYS A 1 137 ? 6.591 0.571 18.538 1.00 98.00 137 LYS A O 1
ATOM 1108 N N . ALA A 1 138 ? 7.774 0.750 16.647 1.00 97.81 138 ALA A N 1
ATOM 1109 C CA . ALA A 1 138 ? 6.687 1.376 15.896 1.00 97.81 138 ALA A CA 1
ATOM 1110 C C . ALA A 1 138 ? 5.639 0.334 15.480 1.00 97.81 138 ALA A C 1
ATOM 1112 O O . ALA A 1 138 ? 4.445 0.606 15.549 1.00 97.81 138 ALA A O 1
ATOM 1113 N N . LEU A 1 139 ? 6.077 -0.875 15.113 1.00 98.25 139 LEU A N 1
ATOM 1114 C CA . LEU A 1 139 ? 5.166 -1.985 14.855 1.00 98.25 139 LEU A CA 1
ATOM 1115 C C . LEU A 1 139 ? 4.416 -2.405 16.130 1.00 98.25 139 LEU A C 1
ATOM 1117 O O . LEU A 1 139 ? 3.208 -2.602 16.076 1.00 98.25 139 LEU A O 1
ATOM 1121 N N . GLU A 1 140 ? 5.099 -2.507 17.270 1.00 98.19 140 GLU A N 1
ATOM 1122 C CA . GLU A 1 140 ? 4.478 -2.803 18.567 1.00 98.19 140 GLU A CA 1
ATOM 1123 C C . GLU A 1 140 ? 3.413 -1.767 18.928 1.00 98.19 140 GLU A C 1
ATOM 1125 O O . GLU A 1 140 ? 2.302 -2.136 19.299 1.00 98.19 140 GLU A O 1
ATOM 1130 N N . HIS A 1 141 ? 3.715 -0.477 18.758 1.00 98.00 141 HIS A N 1
ATOM 1131 C CA . HIS A 1 141 ? 2.748 0.595 18.986 1.00 98.00 141 HIS A CA 1
ATOM 1132 C C . HIS A 1 141 ? 1.486 0.428 18.122 1.00 98.00 141 HIS A C 1
ATOM 1134 O O . HIS A 1 141 ? 0.374 0.448 18.652 1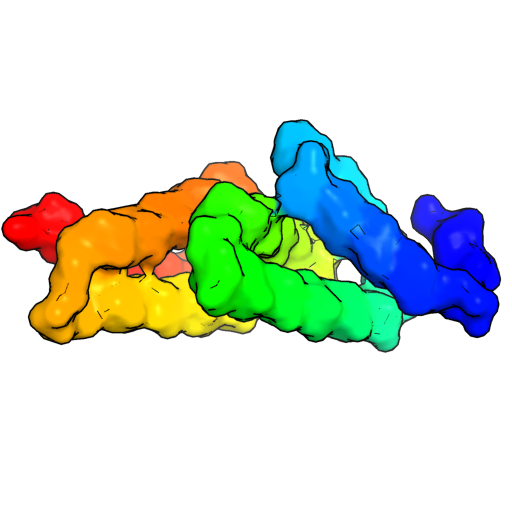.00 98.00 141 HIS A O 1
ATOM 1140 N N . LEU A 1 142 ? 1.654 0.183 16.817 1.00 98.25 142 LEU A N 1
ATOM 1141 C CA . LEU A 1 142 ? 0.545 -0.077 15.896 1.00 98.25 142 LEU A CA 1
ATOM 1142 C C . LEU A 1 142 ? -0.290 -1.295 16.336 1.00 98.25 142 LEU A C 1
ATOM 1144 O O . LEU A 1 142 ? -1.521 -1.247 16.317 1.00 98.25 142 LEU A O 1
ATOM 1148 N N . LEU A 1 143 ? 0.362 -2.385 16.754 1.00 98.06 143 LEU A N 1
ATOM 1149 C CA . LEU A 1 143 ? -0.317 -3.600 17.214 1.00 98.06 143 LEU A CA 1
ATOM 1150 C C . LEU A 1 143 ? -1.102 -3.372 18.511 1.00 98.06 143 LEU A C 1
ATOM 1152 O O . LEU A 1 143 ? -2.228 -3.853 18.614 1.00 98.06 143 LEU A O 1
ATOM 1156 N N . VAL A 1 144 ? -0.570 -2.590 19.454 1.00 98.00 144 VAL A N 1
ATOM 1157 C CA . VAL A 1 144 ? -1.290 -2.202 20.679 1.00 98.00 144 VAL A CA 1
ATOM 1158 C C . VAL A 1 144 ? -2.533 -1.375 20.343 1.00 98.00 144 VAL A C 1
ATOM 1160 O O . VAL A 1 144 ? -3.600 -1.615 20.906 1.00 98.00 144 VAL A O 1
ATOM 1163 N N . GLN A 1 145 ? -2.446 -0.433 19.396 1.00 97.06 145 GLN A N 1
ATOM 1164 C CA . GLN A 1 145 ? -3.620 0.333 18.956 1.00 97.06 145 GLN A CA 1
ATOM 1165 C C . GLN A 1 145 ? -4.700 -0.574 18.343 1.00 97.06 145 GLN A C 1
ATOM 1167 O O . GLN A 1 145 ? -5.889 -0.376 18.604 1.00 97.06 145 GLN A O 1
ATOM 1172 N N . ILE A 1 146 ? -4.297 -1.583 17.564 1.00 97.19 146 ILE A N 1
ATOM 1173 C CA . ILE A 1 146 ? -5.215 -2.578 16.992 1.00 97.19 146 ILE A CA 1
ATOM 1174 C C . ILE A 1 146 ? -5.831 -3.459 18.087 1.00 97.19 146 ILE A C 1
ATOM 1176 O O . ILE A 1 146 ? -7.032 -3.709 18.059 1.00 97.19 146 ILE A O 1
ATOM 1180 N N . GLU A 1 147 ? -5.054 -3.909 19.069 1.00 96.75 147 GLU A N 1
ATOM 1181 C CA . GLU A 1 147 ? -5.566 -4.707 20.188 1.00 96.75 147 GLU A CA 1
ATOM 1182 C C . GLU A 1 147 ? -6.609 -3.931 21.004 1.00 96.75 147 GLU A C 1
ATOM 1184 O O . GLU A 1 147 ? -7.692 -4.443 21.290 1.00 96.75 147 GLU A O 1
ATOM 1189 N N . VAL A 1 148 ? -6.328 -2.664 21.321 1.00 95.56 148 VAL A N 1
ATOM 1190 C CA . VAL A 1 148 ? -7.286 -1.775 21.995 1.00 95.56 148 VAL A CA 1
ATOM 1191 C C . VAL A 1 148 ? -8.552 -1.590 21.159 1.00 95.56 148 VAL A C 1
ATOM 1193 O O . VAL A 1 148 ? -9.641 -1.510 21.721 1.00 95.56 148 VAL A O 1
ATOM 1196 N N . PHE A 1 149 ? -8.430 -1.517 19.832 1.00 94.00 149 PHE A N 1
ATOM 1197 C CA . PHE A 1 149 ? -9.580 -1.441 18.937 1.00 94.00 149 PHE A CA 1
ATOM 1198 C C . PHE A 1 149 ? -10.439 -2.713 18.983 1.00 94.00 149 PHE A C 1
ATOM 1200 O O . PHE A 1 149 ? -11.655 -2.606 19.085 1.00 94.00 149 PHE A O 1
ATOM 1207 N N . LEU A 1 150 ? -9.821 -3.896 18.917 1.00 93.25 150 LEU A N 1
ATOM 1208 C CA . LEU A 1 150 ? -10.525 -5.186 18.860 1.00 93.25 150 LEU A CA 1
ATOM 1209 C C . LEU A 1 150 ? -11.223 -5.562 20.174 1.00 93.25 150 LEU A C 1
ATOM 1211 O O . LEU A 1 150 ? -12.155 -6.361 20.161 1.00 93.25 150 LEU A O 1
ATOM 1215 N N . ASN A 1 151 ? -10.766 -5.004 21.295 1.00 92.88 151 ASN A N 1
ATOM 1216 C CA . ASN A 1 151 ? -11.336 -5.238 22.622 1.00 92.88 151 ASN A CA 1
ATOM 1217 C C . ASN A 1 151 ? -12.468 -4.257 22.999 1.00 92.88 151 ASN A C 1
ATOM 1219 O O . ASN A 1 151 ? -12.996 -4.352 24.108 1.00 92.88 151 ASN A O 1
ATOM 1223 N N . LYS A 1 152 ? -12.813 -3.306 22.122 1.00 79.31 152 LYS A N 1
ATOM 1224 C CA . LYS A 1 152 ? -13.947 -2.380 22.287 1.00 79.31 152 LYS A CA 1
ATOM 1225 C C . LYS A 1 152 ? -15.197 -2.919 21.604 1.00 79.31 152 LYS A C 1
ATOM 1227 O O . LYS A 1 152 ? -16.282 -2.739 22.196 1.00 79.31 152 LYS A O 1
#

Nearest PDB structures (foldseek):
  1h6k-assembly1_A  TM=9.945E-01  e=6.211E-12  Homo sapiens
  1h6k-assembly3_C  TM=9.935E-01  e=1.065E-11  Homo sapiens
  5oob-assembly2_C  TM=9.924E-01  e=1.234E-11  Homo sapiens
  3fey-assembly1_A  TM=9.939E-01  e=1.234E-11  Homo sapiens
  5oob-assembly4_I  TM=9.950E-01  e=1.826E-11  Homo sapiens

Foldseek 3Di:
DVVVLVCCVPCVVVVLVVLLCCLQVPLVCLLVSLLVLLVSCVVPVVSLVVS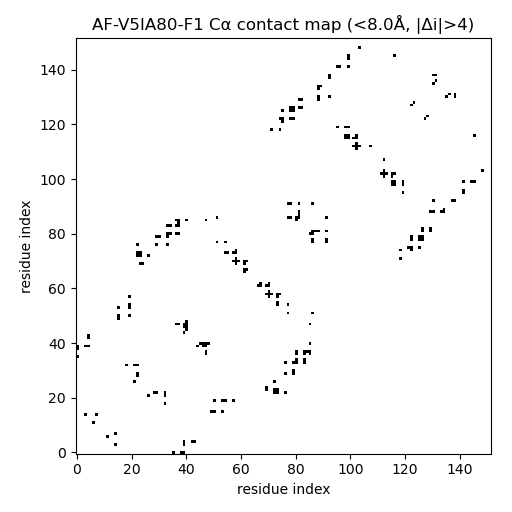LVSLVVQLVVCVVVVVLSSNLSSLLSQQLNCVSVSDPLVVNLVVLVVLLVVLVDPPDDNVSNVSSLCSSVVNCVRHVVVCCVPPVVSSVVSVVSSVVVVVD

InterPro domains:
  IPR003890 MIF4G-like, type 3 [PF02854] (9-148)
  IPR003890 MIF4G-like, type 3 [SM00543] (1-152)
  IPR016024 Armadillo-type fold [SSF48371] (2-151)
  IPR027159 Nuclear cap-binding protein subunit 1 [PTHR12412] (2-151)

Organism: Anoplophora glabripennis (NCBI:txid217634)

Secondary structure (DSSP, 8-state):
-HHHHHHHHHHHHHHHHHHHHHHHH-GGGHHHHHHHHHHHHHH-HHHHHHHHHHHHHHHHHHHHTT-HHHHHHHHHHHHHHHHTTSS-HHHHHHHHHHHHHHHT-TT--HHHHHHHHHHHHTTHHHHHHHHHHHHHHHHHHHHHHHHHHHT-

Mean predicted aligned error: 2.83 Å